Protein AF-A0A0P9CK27-F1 (afdb_monomer)

Sequence (107 aa):
ALHATGKAFAHQALVLALLGAASGLDEEAAVLVELHTFTVSMVGAAVRLGALDHAAAQAILLHAQPVIAAAADANRASDWRDIGGFAPQIDVMQFRHRYADMHMFAS

Mean predicted aligned error: 5.21 Å

Structure (mmCIF, N/CA/C/O backbone):
data_AF-A0A0P9CK27-F1
#
_entry.id   AF-A0A0P9CK27-F1
#
loop_
_atom_site.group_PDB
_atom_site.id
_atom_site.type_symbol
_atom_site.label_atom_id
_atom_site.label_alt_id
_atom_site.label_comp_id
_atom_site.label_asym_id
_atom_site.label_entity_id
_atom_site.label_seq_id
_atom_site.pdbx_PDB_ins_code
_atom_site.Cartn_x
_atom_site.Cartn_y
_atom_site.Cartn_z
_atom_site.occupancy
_atom_site.B_iso_or_equiv
_atom_site.auth_seq_id
_atom_site.auth_comp_id
_atom_site.auth_asym_id
_atom_site.auth_atom_id
_atom_site.pdbx_PDB_model_num
ATOM 1 N N . ALA A 1 1 ? -2.808 -2.935 21.681 1.00 48.84 1 ALA A N 1
ATOM 2 C CA . ALA A 1 1 ? -2.102 -3.049 22.974 1.00 48.84 1 ALA A CA 1
ATOM 3 C C . ALA A 1 1 ? -0.997 -1.993 23.050 1.00 48.84 1 ALA A C 1
ATOM 5 O O . ALA A 1 1 ? 0.143 -2.274 22.704 1.00 48.84 1 ALA A O 1
ATOM 6 N N . LEU A 1 2 ? -1.338 -0.760 23.444 1.00 46.06 2 LEU A N 1
ATOM 7 C CA . LEU A 1 2 ? -0.336 0.207 23.899 1.00 46.06 2 LEU A CA 1
ATOM 8 C C . LEU A 1 2 ? 0.098 -0.233 25.298 1.00 46.06 2 LEU A C 1
ATOM 10 O O . LEU A 1 2 ? -0.725 -0.301 26.208 1.00 46.06 2 LEU A O 1
ATOM 14 N N . HIS A 1 3 ? 1.365 -0.601 25.458 1.00 51.94 3 HIS A N 1
ATOM 15 C CA . HIS A 1 3 ? 1.910 -0.892 26.777 1.00 51.94 3 HIS A CA 1
ATOM 16 C C . HIS A 1 3 ? 2.066 0.423 27.556 1.00 51.94 3 HIS A C 1
ATOM 18 O O . HIS A 1 3 ? 2.344 1.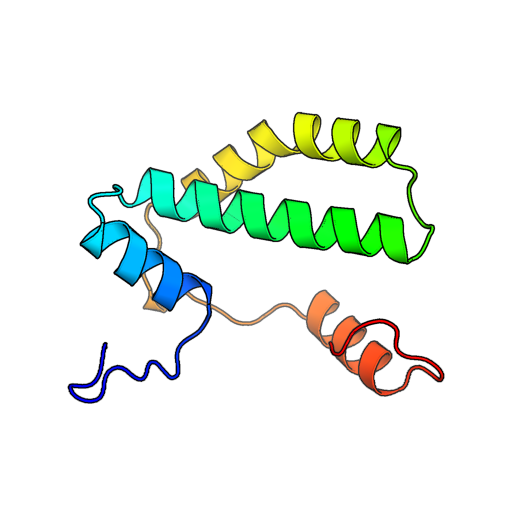464 26.957 1.00 51.94 3 HIS A O 1
ATOM 24 N N . ALA A 1 4 ? 1.944 0.377 28.886 1.00 51.34 4 ALA A N 1
ATOM 25 C CA . ALA A 1 4 ? 2.039 1.531 29.796 1.00 51.34 4 ALA A CA 1
ATOM 26 C C . ALA A 1 4 ? 3.375 2.316 29.717 1.00 51.34 4 ALA A C 1
ATOM 28 O O . ALA A 1 4 ? 3.553 3.320 30.395 1.00 51.34 4 ALA A O 1
ATOM 29 N N . THR A 1 5 ? 4.313 1.872 28.877 1.00 59.03 5 THR A N 1
ATOM 30 C CA . THR A 1 5 ? 5.621 2.481 28.610 1.00 59.03 5 THR A CA 1
ATOM 31 C C . THR A 1 5 ? 5.665 3.348 27.343 1.00 59.03 5 THR A C 1
ATOM 33 O O . THR A 1 5 ? 6.728 3.871 27.017 1.00 59.03 5 THR A O 1
ATOM 36 N N . GLY A 1 6 ? 4.561 3.476 26.593 1.00 58.38 6 GLY A N 1
ATOM 37 C CA . GLY A 1 6 ? 4.507 4.253 25.343 1.00 58.38 6 GLY A CA 1
ATOM 38 C C . GLY A 1 6 ? 5.182 3.585 24.136 1.00 58.38 6 GLY A C 1
ATOM 39 O O . GLY A 1 6 ? 5.356 4.221 23.101 1.00 58.38 6 GLY A O 1
ATOM 40 N N . LYS A 1 7 ? 5.568 2.306 24.241 1.00 58.00 7 LYS A N 1
ATOM 41 C CA . LYS A 1 7 ? 6.165 1.531 23.141 1.00 58.00 7 LYS A CA 1
ATOM 42 C C . LYS A 1 7 ? 5.140 0.567 22.547 1.00 58.00 7 LYS A C 1
ATOM 44 O O . LYS A 1 7 ? 4.516 -0.200 23.281 1.00 58.00 7 LYS A O 1
ATOM 49 N N . ALA A 1 8 ? 5.005 0.580 21.223 1.00 58.25 8 ALA A N 1
ATOM 50 C CA . ALA A 1 8 ? 4.208 -0.382 20.472 1.00 58.25 8 ALA A CA 1
ATOM 51 C C . ALA A 1 8 ? 5.129 -1.199 19.554 1.00 58.25 8 ALA A C 1
ATOM 53 O O . ALA A 1 8 ? 5.678 -0.673 18.592 1.00 58.25 8 ALA A O 1
ATOM 54 N N . PHE A 1 9 ? 5.297 -2.489 19.854 1.00 68.94 9 PHE A N 1
ATOM 55 C CA . PHE A 1 9 ? 5.862 -3.462 18.914 1.00 68.94 9 PHE A CA 1
ATOM 56 C C . PHE A 1 9 ? 4.704 -4.041 18.103 1.00 68.94 9 PHE A C 1
ATOM 58 O O . PHE A 1 9 ? 4.206 -5.126 18.393 1.00 68.94 9 PHE A O 1
ATOM 65 N N . ALA A 1 10 ? 4.194 -3.251 17.165 1.00 78.00 10 ALA A N 1
ATOM 66 C CA . ALA A 1 10 ? 3.045 -3.611 16.349 1.00 78.00 10 ALA A CA 1
ATOM 67 C C . ALA A 1 10 ? 3.293 -3.212 14.895 1.00 78.00 10 ALA A C 1
ATOM 69 O O . ALA A 1 10 ? 4.089 -2.316 14.615 1.00 78.00 10 ALA A O 1
ATOM 70 N N . HIS A 1 11 ? 2.599 -3.883 13.977 1.00 86.94 11 HIS A N 1
ATOM 71 C CA . HIS A 1 11 ? 2.593 -3.502 12.571 1.00 86.94 11 HIS A CA 1
ATOM 72 C C . HIS A 1 11 ? 2.119 -2.047 12.417 1.00 86.94 11 HIS A C 1
ATOM 74 O O . HIS A 1 11 ? 1.205 -1.630 13.133 1.00 86.94 11 HIS A O 1
ATOM 80 N N . GLN A 1 12 ? 2.707 -1.300 11.477 1.00 89.25 12 GLN A N 1
ATOM 81 C CA . GLN A 1 12 ? 2.398 0.115 11.218 1.00 89.25 12 GLN A CA 1
ATOM 82 C C . GLN A 1 12 ? 0.882 0.365 11.150 1.00 89.25 12 GLN A C 1
ATOM 84 O O . GLN A 1 12 ? 0.380 1.214 11.881 1.00 89.25 12 GLN A O 1
ATOM 89 N N . ALA A 1 13 ? 0.154 -0.444 10.372 1.00 90.12 13 ALA A N 1
ATOM 90 C CA . ALA A 1 13 ? -1.303 -0.368 10.240 1.00 90.12 13 ALA A CA 1
ATOM 91 C C . ALA A 1 13 ? -2.055 -0.389 11.587 1.00 90.12 13 ALA A C 1
ATOM 93 O O . ALA A 1 13 ? -2.998 0.371 11.789 1.00 90.12 13 ALA A O 1
ATOM 94 N N . LEU A 1 14 ? -1.621 -1.216 12.548 1.00 89.62 14 LEU A N 1
ATOM 95 C CA . LEU A 1 14 ? -2.247 -1.285 13.874 1.00 89.62 14 LEU A CA 1
ATOM 96 C C . LEU A 1 14 ? -1.958 -0.029 14.695 1.00 89.62 14 LEU A C 1
ATOM 98 O O . LEU A 1 14 ? -2.827 0.453 15.419 1.00 89.62 14 LEU A O 1
ATOM 102 N N . VAL A 1 15 ? -0.734 0.495 14.603 1.00 91.50 15 VAL A N 1
ATOM 103 C CA . VAL A 1 15 ? -0.356 1.736 15.288 1.00 91.50 15 VAL A CA 1
ATOM 104 C C . VAL A 1 15 ? -1.137 2.911 14.708 1.00 91.50 15 VAL A C 1
ATOM 106 O O . VAL A 1 15 ? -1.688 3.698 15.475 1.00 91.50 15 VAL A O 1
ATOM 109 N N . LEU A 1 16 ? -1.246 2.997 1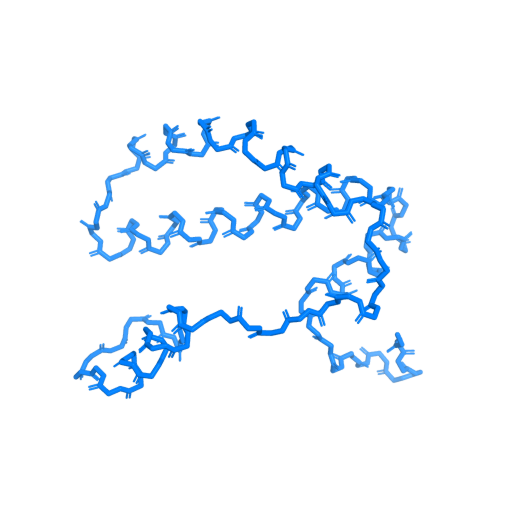3.380 1.00 92.38 16 LEU A N 1
ATOM 110 C CA . LEU A 1 16 ? -2.035 4.021 12.704 1.00 92.38 16 LEU A CA 1
ATOM 111 C C . LEU A 1 16 ? -3.508 3.947 13.111 1.00 92.38 16 LEU A C 1
ATOM 113 O O . LEU A 1 16 ? -4.067 4.971 13.481 1.00 92.38 16 LEU A O 1
ATOM 117 N N . ALA A 1 17 ? -4.117 2.759 13.114 1.00 91.38 17 ALA A N 1
ATOM 118 C CA . ALA A 1 17 ? -5.508 2.591 13.530 1.00 91.38 17 ALA A CA 1
ATOM 119 C C . ALA A 1 17 ? -5.735 3.045 14.985 1.00 91.38 17 ALA A C 1
ATOM 121 O O . ALA A 1 17 ? -6.680 3.778 15.270 1.00 91.38 17 ALA A O 1
ATOM 122 N N . LEU A 1 18 ? -4.838 2.672 15.907 1.00 91.94 18 LEU A N 1
ATOM 123 C CA . LEU A 1 18 ? -4.920 3.081 17.315 1.00 91.94 18 LEU A CA 1
ATOM 124 C C . LEU A 1 18 ? -4.768 4.596 17.490 1.00 91.94 18 LEU A C 1
ATOM 126 O O . LEU A 1 18 ? -5.509 5.199 18.264 1.00 91.94 18 LEU A O 1
ATOM 130 N N . LEU A 1 19 ? -3.817 5.212 16.783 1.00 92.19 19 LEU A N 1
ATOM 131 C CA . LEU A 1 19 ? -3.614 6.661 16.817 1.00 92.19 19 LEU A CA 1
ATOM 132 C C . LEU A 1 19 ? -4.764 7.411 16.145 1.00 92.19 19 LEU A C 1
ATOM 134 O O . LEU A 1 19 ? -5.184 8.444 16.660 1.00 92.19 19 LEU A O 1
ATOM 138 N N . GLY A 1 20 ? -5.293 6.890 15.040 1.00 92.31 20 GLY A N 1
ATOM 139 C CA . GLY A 1 20 ? -6.457 7.430 14.348 1.00 92.31 20 GLY A CA 1
ATOM 140 C C . GLY A 1 20 ? -7.667 7.459 15.272 1.00 92.31 20 GLY A C 1
ATOM 141 O O . GLY A 1 20 ? -8.220 8.530 15.507 1.00 92.31 20 GLY A O 1
ATOM 142 N N . ALA A 1 21 ? -7.986 6.328 15.905 1.00 93.25 21 ALA A N 1
ATOM 143 C CA . ALA A 1 21 ? -9.067 6.239 16.882 1.00 93.25 21 ALA A CA 1
ATOM 144 C C . ALA A 1 21 ? -8.854 7.186 18.077 1.00 93.25 21 ALA A C 1
ATOM 146 O O . ALA A 1 21 ? -9.769 7.907 18.471 1.00 93.25 21 ALA A O 1
ATOM 147 N N . ALA A 1 22 ? -7.633 7.249 18.626 1.00 93.75 22 ALA A N 1
ATOM 148 C CA . ALA A 1 22 ? -7.294 8.183 19.706 1.00 93.75 22 ALA A CA 1
ATOM 149 C C . ALA A 1 22 ? -7.403 9.663 19.288 1.00 93.75 22 ALA A C 1
ATOM 151 O O . ALA A 1 22 ? -7.605 10.527 20.138 1.00 93.75 22 ALA A O 1
ATOM 152 N N . SER A 1 23 ? -7.287 9.947 17.989 1.00 93.50 23 SER A N 1
ATOM 153 C CA . SER A 1 23 ? -7.405 11.285 17.398 1.00 93.50 23 SER A CA 1
ATOM 154 C C . SER A 1 23 ? -8.816 11.588 16.874 1.00 93.50 23 SER A C 1
ATOM 156 O O . SER A 1 23 ? -9.033 12.657 16.308 1.00 93.50 23 SER A O 1
ATOM 158 N N . GLY A 1 24 ? -9.774 10.673 17.055 1.00 94.75 24 GLY A N 1
ATOM 159 C CA . GLY A 1 24 ? -11.163 10.840 16.626 1.00 94.75 24 GLY A CA 1
ATOM 160 C C . GLY A 1 24 ? -11.433 10.553 15.145 1.00 94.75 24 GLY A C 1
ATOM 161 O O . GLY A 1 24 ? -12.491 10.941 14.657 1.00 94.75 24 GLY A O 1
ATOM 162 N N . LEU A 1 25 ? -10.518 9.890 14.428 1.00 95.50 25 LEU A N 1
ATOM 163 C CA . LEU A 1 25 ? -10.835 9.329 13.112 1.00 95.50 25 LEU A CA 1
ATOM 164 C C . LEU A 1 25 ? -11.736 8.106 13.283 1.00 95.50 25 LEU A C 1
ATOM 166 O O . LEU A 1 25 ? -11.482 7.255 14.141 1.00 95.50 25 LEU A O 1
ATOM 170 N N . ASP A 1 26 ? -12.752 8.006 12.430 1.00 94.62 26 ASP A N 1
ATOM 171 C CA . ASP A 1 26 ? -13.488 6.759 12.276 1.00 94.62 26 ASP A CA 1
ATOM 172 C C . ASP A 1 26 ? -12.629 5.686 11.580 1.00 94.62 26 ASP A C 1
ATOM 174 O O . ASP A 1 26 ? -11.568 5.951 11.002 1.00 94.62 26 ASP A O 1
ATOM 178 N N . GLU A 1 27 ? -13.078 4.440 11.697 1.00 92.12 27 GLU A N 1
ATOM 179 C CA . GLU A 1 27 ? -12.366 3.274 11.176 1.00 92.12 27 GLU A CA 1
ATOM 180 C C . GLU A 1 27 ? -12.206 3.325 9.652 1.00 92.12 27 GLU A C 1
ATOM 182 O O . GLU A 1 27 ? -11.142 3.000 9.129 1.00 92.12 27 GLU A O 1
ATOM 187 N N . GLU A 1 28 ? -13.232 3.784 8.938 1.00 93.62 28 GLU A N 1
ATOM 188 C CA . GLU A 1 28 ? -13.228 3.859 7.479 1.00 93.62 28 GLU A CA 1
ATOM 189 C C . GLU A 1 28 ? -12.189 4.860 6.968 1.00 93.62 28 GLU A C 1
ATOM 191 O O . GLU A 1 28 ? -11.389 4.536 6.087 1.00 93.62 28 GLU A O 1
ATOM 196 N N . ALA A 1 29 ? -12.127 6.044 7.572 1.00 94.00 29 ALA A N 1
ATOM 197 C CA . ALA A 1 29 ? -11.108 7.039 7.288 1.00 94.00 29 ALA A CA 1
ATOM 198 C C . ALA A 1 29 ? -9.705 6.499 7.591 1.00 94.00 29 ALA A C 1
ATOM 200 O O . ALA A 1 29 ? -8.793 6.684 6.783 1.00 94.00 29 ALA A O 1
ATOM 201 N N . ALA A 1 30 ? -9.518 5.798 8.715 1.00 94.75 30 ALA A N 1
ATOM 202 C CA . ALA A 1 30 ? -8.225 5.216 9.071 1.00 94.75 30 ALA A CA 1
ATOM 203 C C . ALA A 1 30 ? -7.762 4.160 8.047 1.00 94.75 30 ALA A C 1
ATOM 205 O O . ALA A 1 30 ? -6.599 4.173 7.635 1.00 94.75 30 ALA A O 1
ATOM 206 N N . VAL A 1 31 ? -8.670 3.292 7.587 1.00 95.00 31 VAL A N 1
ATOM 207 C CA . VAL A 1 31 ? -8.395 2.287 6.547 1.00 95.00 31 VAL A CA 1
ATOM 208 C C . VAL A 1 31 ? -8.037 2.953 5.220 1.00 95.00 31 VAL A C 1
ATOM 210 O O . VAL A 1 31 ? -7.029 2.599 4.607 1.00 95.00 31 VAL A O 1
ATOM 213 N N . LEU A 1 32 ? -8.813 3.947 4.781 1.00 95.62 32 LEU A N 1
ATOM 214 C CA . LEU A 1 32 ? -8.543 4.664 3.532 1.00 95.62 32 LEU A CA 1
ATOM 215 C C . LEU A 1 32 ? -7.195 5.397 3.573 1.00 95.62 32 LEU A C 1
ATOM 217 O O . LEU A 1 32 ? -6.458 5.374 2.585 1.00 95.62 32 LEU A O 1
ATOM 221 N N . VAL A 1 33 ? -6.838 5.998 4.713 1.00 95.38 33 VAL A N 1
ATOM 222 C CA . VAL A 1 33 ? -5.529 6.635 4.917 1.00 95.38 33 VAL A CA 1
ATOM 223 C C . VAL A 1 33 ? -4.395 5.616 4.815 1.00 95.38 33 VAL A C 1
ATOM 225 O O . VAL A 1 33 ? -3.410 5.895 4.127 1.00 95.38 33 VAL A O 1
ATOM 228 N N . GLU A 1 34 ? -4.518 4.442 5.439 1.00 95.88 34 GLU A N 1
ATOM 229 C CA . GLU A 1 34 ? -3.488 3.396 5.358 1.00 95.88 34 GLU A CA 1
ATOM 230 C C . GLU A 1 34 ? -3.311 2.896 3.920 1.00 95.88 34 GLU A C 1
ATOM 232 O O . GLU A 1 34 ? -2.197 2.886 3.395 1.00 95.88 34 GLU A O 1
ATOM 237 N N . LEU A 1 35 ? -4.409 2.545 3.242 1.00 96.31 35 LEU A N 1
ATOM 238 C CA . LEU A 1 35 ? -4.370 2.032 1.870 1.00 96.31 35 LEU A CA 1
ATOM 239 C C . LEU A 1 35 ? -3.812 3.067 0.885 1.00 96.31 35 LEU A C 1
ATOM 241 O O . LEU A 1 35 ? -3.016 2.731 -0.002 1.00 96.31 35 LEU A O 1
ATOM 245 N N . HIS A 1 36 ? -4.187 4.338 1.045 1.00 97.12 36 HIS A N 1
ATOM 246 C CA . HIS A 1 36 ? -3.641 5.418 0.234 1.00 97.12 36 HIS A CA 1
ATOM 247 C C . HIS A 1 36 ? -2.147 5.623 0.502 1.00 97.12 36 HIS A C 1
ATOM 249 O O . HIS A 1 36 ? -1.360 5.688 -0.442 1.00 97.12 36 HIS A O 1
ATOM 255 N N . THR A 1 37 ? -1.735 5.656 1.772 1.00 96.50 37 THR A N 1
ATOM 256 C CA . THR A 1 37 ? -0.327 5.826 2.167 1.00 96.50 37 THR A CA 1
ATOM 257 C C . THR A 1 37 ? 0.538 4.684 1.639 1.00 96.50 37 THR A C 1
ATOM 259 O O . THR A 1 37 ? 1.602 4.928 1.062 1.00 96.50 37 THR A O 1
ATOM 262 N N . PHE A 1 38 ? 0.057 3.444 1.749 1.00 96.12 38 PHE A N 1
ATOM 263 C CA . PHE A 1 38 ? 0.695 2.276 1.152 1.00 96.12 38 PHE A CA 1
ATOM 264 C C . PHE A 1 38 ? 0.867 2.451 -0.362 1.00 96.12 38 PHE A C 1
ATOM 266 O O . PHE A 1 38 ? 1.977 2.318 -0.883 1.00 96.12 38 PHE A O 1
ATOM 273 N N . THR A 1 39 ? -0.197 2.840 -1.066 1.00 97.94 39 THR A N 1
ATOM 274 C CA . THR A 1 39 ? -0.175 3.031 -2.524 1.00 97.94 39 THR A CA 1
ATOM 275 C C . THR A 1 39 ? 0.818 4.120 -2.943 1.00 97.94 39 THR A C 1
ATOM 277 O O . THR A 1 39 ? 1.634 3.907 -3.842 1.00 97.94 39 THR A O 1
ATOM 280 N N . VAL A 1 40 ? 0.821 5.264 -2.251 1.00 97.94 40 VAL A N 1
ATOM 281 C CA . VAL A 1 40 ? 1.789 6.351 -2.469 1.00 97.94 40 VAL A CA 1
ATOM 282 C C . VAL A 1 40 ? 3.222 5.871 -2.241 1.00 97.94 40 VAL A C 1
ATOM 284 O O . VAL A 1 40 ? 4.110 6.218 -3.022 1.00 97.94 40 VAL A O 1
ATOM 287 N N . SER A 1 41 ? 3.464 5.042 -1.221 1.00 97.06 41 SER A N 1
ATOM 288 C CA . SER A 1 41 ? 4.801 4.504 -0.946 1.00 97.06 41 SER A CA 1
ATOM 289 C C . SER A 1 41 ? 5.325 3.629 -2.093 1.00 97.06 41 SER A C 1
ATOM 291 O O . SER A 1 41 ? 6.479 3.793 -2.503 1.00 97.06 41 SER A O 1
ATOM 293 N N . MET A 1 42 ? 4.465 2.779 -2.668 1.00 96.88 42 MET A N 1
ATOM 294 C CA . MET A 1 42 ? 4.800 1.890 -3.786 1.00 96.88 42 MET A CA 1
ATOM 295 C C . MET A 1 42 ? 5.040 2.671 -5.079 1.00 96.88 42 MET A C 1
ATOM 297 O O . MET A 1 42 ? 6.062 2.482 -5.740 1.00 96.88 42 MET A O 1
ATOM 301 N N . VAL A 1 43 ? 4.153 3.612 -5.412 1.00 98.19 43 VAL A N 1
ATOM 302 C CA . VAL A 1 43 ? 4.321 4.482 -6.587 1.00 98.19 43 VAL A CA 1
ATOM 303 C C . VAL A 1 43 ? 5.583 5.339 -6.448 1.00 98.19 43 VAL A C 1
ATOM 305 O O . VAL A 1 43 ? 6.369 5.454 -7.387 1.00 98.19 43 VAL A O 1
ATOM 308 N N . GLY A 1 44 ? 5.841 5.890 -5.261 1.00 97.75 44 GLY A N 1
ATOM 309 C CA . GLY A 1 44 ? 7.063 6.642 -4.983 1.00 97.75 44 GLY A CA 1
ATOM 310 C C . GLY A 1 44 ? 8.333 5.793 -5.101 1.00 97.75 44 GLY A C 1
ATOM 311 O O . GLY A 1 44 ? 9.362 6.298 -5.550 1.00 97.75 44 GLY A O 1
ATOM 312 N N . ALA A 1 45 ? 8.281 4.510 -4.731 1.00 96.94 45 ALA A N 1
ATOM 313 C CA . ALA A 1 45 ? 9.393 3.585 -4.937 1.00 96.94 45 ALA A CA 1
ATOM 314 C C . ALA A 1 45 ? 9.657 3.349 -6.429 1.00 96.94 45 ALA A C 1
AT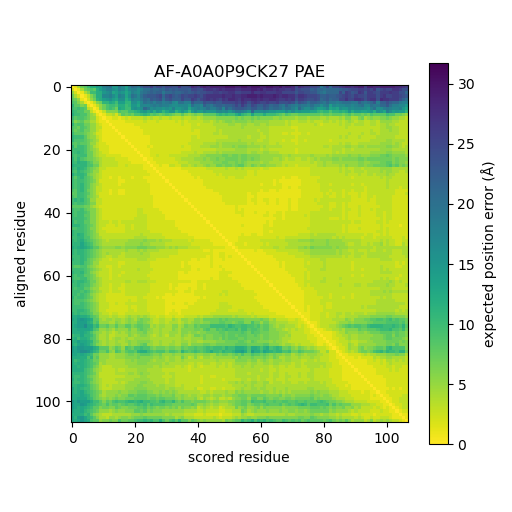OM 316 O O . ALA A 1 45 ? 10.805 3.444 -6.857 1.00 96.94 45 ALA A O 1
ATOM 317 N N . ALA A 1 46 ? 8.606 3.148 -7.227 1.00 97.31 46 ALA A N 1
ATOM 318 C CA . ALA A 1 46 ? 8.723 2.998 -8.676 1.00 97.31 46 ALA A CA 1
ATOM 319 C C . ALA A 1 46 ? 9.362 4.230 -9.345 1.00 97.31 46 ALA A C 1
ATOM 321 O O . ALA A 1 46 ? 10.224 4.075 -10.209 1.00 97.31 46 ALA A O 1
ATOM 322 N N . VAL A 1 47 ? 9.021 5.445 -8.900 1.00 98.00 47 VAL A N 1
ATOM 323 C CA . VAL A 1 47 ? 9.673 6.676 -9.383 1.00 98.00 47 VAL A CA 1
ATOM 324 C C . VAL A 1 47 ? 11.163 6.702 -9.031 1.00 98.00 47 VAL A C 1
ATOM 326 O O . VAL A 1 47 ? 11.991 6.975 -9.894 1.00 98.00 47 VAL A O 1
ATOM 329 N N . ARG A 1 48 ? 11.540 6.382 -7.783 1.00 96.50 48 ARG A N 1
ATOM 330 C CA . ARG A 1 48 ? 12.956 6.377 -7.355 1.00 96.50 48 ARG A CA 1
ATOM 331 C C . ARG A 1 48 ? 13.797 5.316 -8.068 1.00 96.50 48 ARG A C 1
ATOM 333 O O . ARG A 1 48 ? 14.976 5.548 -8.305 1.00 96.50 48 ARG A O 1
ATOM 340 N N . LEU A 1 49 ? 13.185 4.194 -8.441 1.00 95.38 49 LEU A N 1
ATOM 341 C CA . LEU A 1 49 ? 13.806 3.157 -9.270 1.00 95.38 49 LEU A CA 1
ATOM 342 C C . LEU A 1 49 ? 13.914 3.552 -10.752 1.00 95.38 49 LEU A C 1
ATOM 344 O O . LEU A 1 49 ? 14.502 2.809 -11.531 1.00 95.38 49 LEU A O 1
ATOM 348 N N . GLY A 1 50 ? 13.342 4.691 -11.156 1.00 96.44 50 GLY A N 1
ATOM 349 C CA . GLY A 1 50 ? 13.310 5.142 -12.547 1.00 96.44 50 GLY A CA 1
ATOM 350 C C . GLY A 1 50 ? 12.303 4.392 -13.425 1.00 96.44 50 GLY A C 1
ATOM 351 O O . GLY A 1 50 ? 12.358 4.515 -14.644 1.00 96.44 50 GLY A O 1
ATOM 352 N N . ALA A 1 51 ? 11.386 3.620 -12.832 1.00 97.00 51 ALA A N 1
ATOM 353 C CA . ALA A 1 51 ? 10.370 2.865 -13.569 1.00 97.00 51 ALA A CA 1
ATOM 354 C C . ALA A 1 51 ? 9.216 3.748 -14.072 1.00 97.00 51 ALA A C 1
ATOM 356 O O . ALA A 1 51 ? 8.519 3.372 -15.011 1.00 97.00 51 ALA A O 1
ATOM 357 N N . LEU A 1 52 ? 8.998 4.904 -13.438 1.00 96.88 52 LEU A N 1
ATOM 358 C CA . LEU A 1 52 ? 7.941 5.861 -13.761 1.00 96.88 52 LEU A CA 1
ATOM 359 C C . LEU A 1 52 ? 8.464 7.293 -13.629 1.00 96.88 52 LEU A C 1
ATOM 361 O O . LEU A 1 52 ? 9.293 7.573 -12.762 1.00 96.88 52 LEU A O 1
ATOM 365 N N . ASP A 1 53 ? 7.918 8.209 -14.427 1.00 97.69 53 ASP A N 1
ATOM 366 C CA . ASP A 1 53 ? 8.057 9.642 -14.174 1.00 97.69 53 ASP A CA 1
ATOM 367 C C . ASP A 1 53 ? 6.971 10.154 -13.204 1.00 97.69 53 ASP A C 1
ATOM 369 O O . ASP A 1 53 ? 6.048 9.437 -12.801 1.00 97.69 53 ASP A O 1
ATOM 373 N N . HIS A 1 54 ? 7.083 11.421 -12.800 1.00 96.44 54 HIS A N 1
ATOM 374 C CA . HIS A 1 54 ? 6.142 12.029 -11.860 1.00 96.44 54 HIS A CA 1
ATOM 375 C C . HIS A 1 54 ? 4.726 12.186 -12.427 1.00 96.44 54 HIS A C 1
ATOM 377 O O . HIS A 1 54 ? 3.764 12.103 -11.664 1.00 96.44 54 HIS A O 1
ATOM 383 N N . ALA A 1 55 ? 4.577 12.405 -13.735 1.00 98.25 55 ALA A N 1
ATOM 384 C CA . ALA A 1 55 ? 3.266 12.577 -14.350 1.00 98.25 55 ALA A CA 1
ATOM 385 C C . ALA A 1 55 ? 2.501 11.245 -14.370 1.00 98.25 55 ALA A C 1
ATOM 387 O O . ALA A 1 55 ? 1.352 11.182 -13.929 1.00 98.25 55 ALA A O 1
ATOM 388 N N . ALA A 1 56 ? 3.168 10.166 -14.783 1.00 98.25 56 ALA A N 1
ATOM 389 C CA . ALA A 1 56 ? 2.648 8.807 -14.737 1.00 98.25 56 ALA A CA 1
ATOM 390 C C . ALA A 1 56 ? 2.322 8.378 -13.301 1.00 98.25 56 ALA A C 1
ATOM 392 O O . ALA A 1 56 ? 1.268 7.792 -13.058 1.00 98.25 56 ALA A O 1
ATOM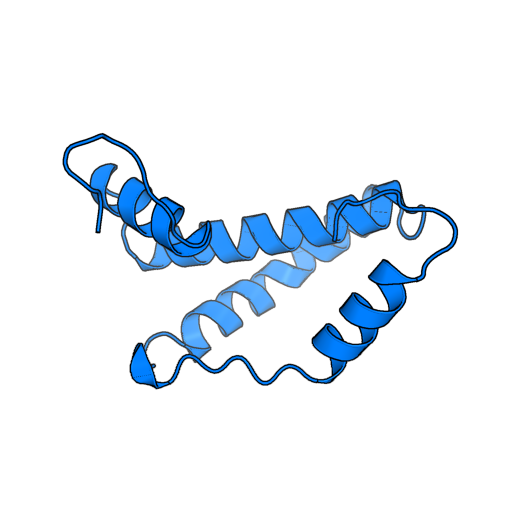 393 N N . ALA A 1 57 ? 3.172 8.729 -12.331 1.00 98.19 57 ALA A N 1
ATOM 394 C CA . ALA A 1 57 ? 2.910 8.469 -10.920 1.00 98.19 57 ALA A CA 1
ATOM 395 C C . ALA A 1 57 ? 1.599 9.116 -10.438 1.00 98.19 57 ALA A C 1
ATOM 397 O O . ALA A 1 57 ? 0.773 8.442 -9.825 1.00 98.19 57 ALA A O 1
ATOM 398 N N . GLN A 1 58 ? 1.371 10.398 -10.745 1.00 98.31 58 GLN A N 1
ATOM 399 C CA . GLN A 1 58 ? 0.126 11.079 -10.369 1.00 98.31 58 GLN A CA 1
ATOM 400 C C . GLN A 1 58 ? -1.098 10.489 -11.079 1.00 98.31 58 GLN A C 1
ATOM 402 O O . GLN A 1 58 ? -2.142 10.319 -10.451 1.00 98.31 58 GLN A O 1
ATOM 407 N N . ALA A 1 59 ? -0.968 10.116 -12.356 1.00 98.50 59 ALA A N 1
ATOM 408 C CA . ALA A 1 59 ? -2.040 9.450 -13.090 1.00 98.50 59 ALA A CA 1
ATOM 409 C C . ALA A 1 59 ? -2.420 8.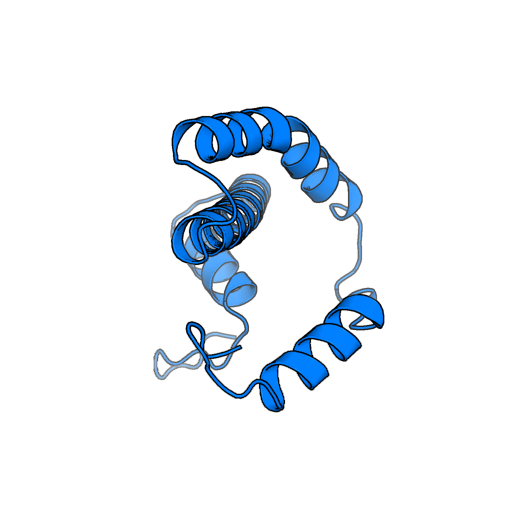104 -12.449 1.00 98.50 59 ALA A C 1
ATOM 411 O O . ALA A 1 59 ? -3.601 7.822 -12.254 1.00 98.50 59 ALA A O 1
ATOM 412 N N . ILE A 1 60 ? -1.432 7.297 -12.049 1.00 98.38 60 ILE A N 1
ATOM 413 C CA . ILE A 1 60 ? -1.672 6.031 -11.344 1.00 98.38 60 ILE A CA 1
ATOM 414 C C . ILE A 1 60 ? -2.383 6.275 -10.012 1.00 98.38 60 ILE A C 1
ATOM 416 O O . ILE A 1 60 ? -3.365 5.596 -9.728 1.00 98.38 60 ILE A O 1
ATOM 420 N N . LEU A 1 61 ? -1.939 7.249 -9.212 1.00 98.25 61 LEU A N 1
ATOM 421 C CA . LEU A 1 61 ? -2.578 7.557 -7.926 1.00 98.25 61 LEU A CA 1
ATOM 422 C C . LEU A 1 61 ? -4.035 7.996 -8.090 1.00 98.25 61 LEU A C 1
ATOM 424 O O . LEU A 1 61 ? -4.888 7.584 -7.304 1.00 98.25 61 LEU A O 1
ATOM 428 N N . LEU A 1 62 ? -4.334 8.786 -9.123 1.00 98.38 62 LEU A N 1
ATOM 429 C CA . LEU A 1 62 ? -5.702 9.174 -9.451 1.00 98.38 62 LEU A CA 1
ATOM 430 C C . LEU A 1 62 ? -6.553 7.952 -9.826 1.00 98.38 62 LEU A C 1
ATOM 432 O O . LEU A 1 62 ? -7.651 7.776 -9.301 1.00 98.38 62 LEU A O 1
ATOM 436 N N . HIS A 1 63 ? -6.040 7.080 -10.694 1.00 98.31 63 HIS A N 1
ATOM 437 C CA . HIS A 1 63 ? -6.759 5.884 -11.139 1.00 98.31 63 HIS A CA 1
ATOM 438 C C . HIS A 1 63 ? -6.857 4.783 -10.073 1.00 98.31 63 HIS A C 1
ATOM 440 O O . HIS A 1 63 ? -7.743 3.934 -10.158 1.00 98.31 63 HIS A O 1
ATOM 446 N N . ALA A 1 64 ? -5.999 4.806 -9.052 1.00 98.06 64 ALA A N 1
ATOM 447 C CA . ALA A 1 64 ? -6.033 3.858 -7.944 1.00 98.06 64 ALA A CA 1
ATOM 448 C C . ALA A 1 64 ? -7.153 4.146 -6.930 1.00 98.06 64 ALA A C 1
ATOM 450 O O . ALA A 1 64 ? -7.543 3.234 -6.206 1.00 98.06 64 ALA A O 1
ATOM 451 N N . GLN A 1 65 ? -7.703 5.366 -6.878 1.00 97.81 65 GLN A N 1
ATOM 452 C CA . GLN A 1 65 ? -8.758 5.740 -5.921 1.00 97.81 65 GLN A CA 1
ATOM 453 C C . GLN A 1 65 ? -9.949 4.759 -5.869 1.00 97.81 65 GLN A C 1
ATOM 455 O O . GLN A 1 65 ? -10.267 4.293 -4.773 1.00 97.81 65 GLN A O 1
ATOM 460 N N . PRO A 1 66 ? -10.587 4.368 -6.994 1.00 98.06 66 PRO A N 1
ATOM 461 C CA . PRO A 1 66 ? -11.673 3.385 -6.958 1.00 98.06 66 PRO A CA 1
ATOM 462 C C . PRO A 1 66 ? -11.220 1.993 -6.493 1.00 98.06 66 PRO A C 1
ATOM 464 O O . PRO A 1 66 ? -11.992 1.283 -5.856 1.00 98.06 66 PRO A O 1
ATOM 467 N N . VAL A 1 67 ? -9.973 1.600 -6.772 1.00 97.88 67 VAL A N 1
ATOM 468 C CA . VAL A 1 67 ? -9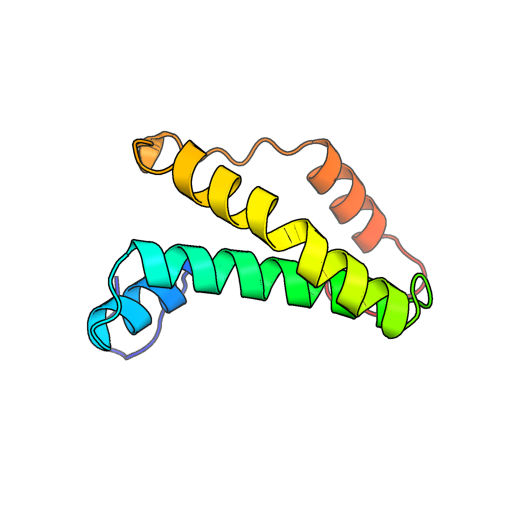.418 0.312 -6.322 1.00 97.88 67 VAL A CA 1
ATOM 469 C C . VAL A 1 67 ? -9.184 0.323 -4.813 1.00 97.88 67 VAL A C 1
ATOM 471 O O . VAL A 1 67 ? -9.493 -0.657 -4.144 1.00 97.88 67 VAL A O 1
ATOM 474 N N . ILE A 1 68 ? -8.692 1.438 -4.269 1.00 97.38 68 ILE A N 1
ATOM 475 C CA . ILE A 1 68 ? -8.519 1.638 -2.825 1.00 97.38 68 ILE A CA 1
ATOM 476 C C . ILE A 1 68 ? -9.871 1.541 -2.109 1.00 97.38 68 ILE A C 1
ATOM 478 O O . ILE A 1 68 ? -9.981 0.809 -1.128 1.00 97.38 68 ILE A O 1
ATOM 482 N N . ALA A 1 69 ? -10.901 2.220 -2.622 1.00 96.38 69 ALA A N 1
ATOM 483 C CA . ALA A 1 69 ? -12.248 2.150 -2.057 1.00 96.38 69 ALA A CA 1
ATOM 484 C C . ALA A 1 69 ? -12.802 0.714 -2.087 1.00 96.38 69 ALA A C 1
ATOM 486 O O . ALA A 1 69 ? -13.251 0.199 -1.066 1.00 96.38 69 ALA A O 1
ATOM 487 N N . ALA A 1 70 ? -12.674 0.023 -3.224 1.00 96.81 70 ALA A N 1
ATOM 488 C CA . ALA A 1 70 ? -13.110 -1.365 -3.349 1.00 96.81 70 ALA A CA 1
ATOM 489 C C . ALA A 1 70 ? -12.352 -2.317 -2.404 1.00 96.81 70 ALA A C 1
ATOM 491 O O . ALA A 1 70 ? -12.946 -3.238 -1.847 1.00 96.81 70 ALA A O 1
ATOM 492 N N . ALA A 1 71 ? -11.049 -2.101 -2.199 1.00 94.81 71 ALA A N 1
ATOM 493 C CA . ALA A 1 71 ? -10.241 -2.898 -1.278 1.00 94.81 71 ALA A CA 1
ATOM 494 C C . ALA A 1 71 ? -10.644 -2.687 0.192 1.00 94.81 71 ALA A C 1
ATOM 496 O O . ALA A 1 71 ? -10.662 -3.656 0.958 1.00 94.81 71 ALA A O 1
ATOM 497 N N . ALA A 1 72 ? -10.992 -1.450 0.569 1.00 94.12 72 ALA A N 1
ATOM 498 C CA . ALA A 1 72 ? -11.531 -1.132 1.889 1.00 94.12 72 ALA A CA 1
ATOM 499 C C . ALA A 1 72 ? -12.873 -1.845 2.122 1.00 94.12 72 ALA A C 1
ATOM 501 O O . ALA A 1 72 ? -13.059 -2.507 3.142 1.00 94.12 72 ALA A O 1
ATOM 502 N N . ASP A 1 73 ? -13.776 -1.789 1.141 1.00 94.94 73 ASP A N 1
ATOM 503 C CA . ASP A 1 73 ? -15.091 -2.427 1.236 1.00 94.94 73 ASP A CA 1
ATOM 504 C C . ASP A 1 73 ? -15.012 -3.956 1.290 1.00 94.94 73 ASP A C 1
ATOM 506 O O . ASP A 1 73 ? -15.731 -4.584 2.070 1.00 94.94 73 ASP A O 1
ATOM 510 N N . ALA A 1 74 ? -14.111 -4.566 0.513 1.00 91.69 74 ALA A N 1
ATOM 511 C CA . ALA A 1 74 ? -13.980 -6.020 0.414 1.00 91.69 74 ALA A CA 1
ATOM 512 C C . ALA A 1 74 ? -13.652 -6.712 1.749 1.00 91.69 74 ALA A C 1
ATOM 514 O O . ALA A 1 74 ? -13.951 -7.893 1.907 1.00 91.69 74 ALA A O 1
ATOM 515 N N . ASN A 1 75 ? -13.051 -5.994 2.703 1.00 85.06 75 ASN A N 1
ATOM 516 C CA . ASN A 1 75 ? -12.610 -6.551 3.985 1.00 85.06 75 ASN A CA 1
ATOM 517 C C . ASN A 1 75 ? -13.387 -6.008 5.190 1.00 85.06 75 ASN A C 1
ATOM 519 O O . ASN A 1 75 ? -13.079 -6.364 6.325 1.00 85.06 75 ASN A O 1
ATOM 523 N N . ARG A 1 76 ? -14.416 -5.182 4.964 1.00 88.00 76 ARG A N 1
ATOM 524 C CA . ARG A 1 76 ? -15.170 -4.501 6.029 1.00 88.00 76 ARG A CA 1
ATOM 525 C C . ARG A 1 76 ? -15.867 -5.462 7.000 1.00 88.00 76 ARG A C 1
ATOM 527 O O . ARG A 1 76 ? -16.102 -5.111 8.149 1.00 88.00 76 ARG A O 1
ATOM 534 N N . ALA A 1 77 ? -16.219 -6.660 6.534 1.00 87.56 77 ALA A N 1
ATOM 535 C CA . ALA A 1 77 ? -16.902 -7.685 7.325 1.00 87.56 77 ALA A CA 1
ATOM 536 C C . ALA A 1 77 ? -15.995 -8.864 7.728 1.00 87.56 77 ALA A C 1
ATOM 538 O O . ALA A 1 77 ? -16.493 -9.838 8.292 1.00 87.56 77 ALA A O 1
ATOM 539 N N . SER A 1 78 ? -14.696 -8.804 7.419 1.00 88.31 78 SER A N 1
ATOM 540 C CA . SER A 1 78 ? -13.749 -9.881 7.724 1.00 88.31 78 SER A CA 1
ATOM 541 C C 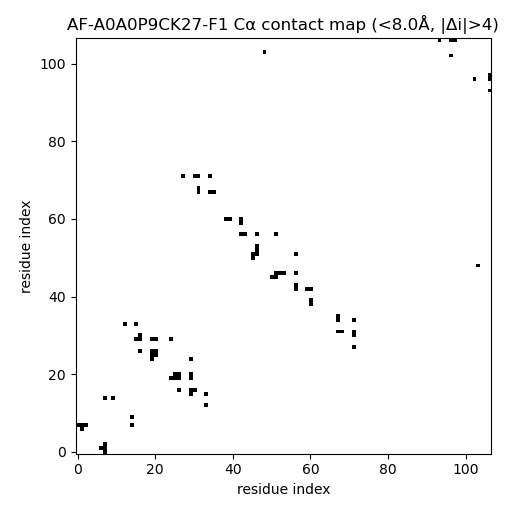. SER A 1 78 ? -13.445 -9.932 9.222 1.00 88.31 78 SER A C 1
ATOM 543 O O . SER A 1 78 ? -13.278 -8.893 9.864 1.00 88.31 78 SER A O 1
ATOM 545 N N . ASP A 1 79 ? -13.332 -11.133 9.796 1.00 89.69 79 ASP A N 1
ATOM 546 C CA . ASP A 1 79 ? -12.860 -11.276 11.171 1.00 89.69 79 ASP A CA 1
ATOM 547 C C . ASP A 1 79 ? -11.328 -11.182 11.205 1.00 89.69 79 ASP A C 1
ATOM 549 O O . ASP A 1 79 ? -10.632 -11.594 10.278 1.00 89.69 79 ASP A O 1
ATOM 553 N N . TRP A 1 80 ? -10.758 -10.682 12.300 1.00 86.81 80 TRP A N 1
ATOM 554 C CA . TRP A 1 80 ? -9.302 -10.623 12.462 1.00 86.81 80 TRP A CA 1
ATOM 555 C C . TRP A 1 80 ? -8.637 -12.012 12.411 1.00 86.81 80 TRP A C 1
ATOM 557 O O . TRP A 1 80 ? -7.452 -12.114 12.097 1.00 86.81 80 TRP A O 1
ATOM 567 N N . ARG A 1 81 ? -9.383 -13.086 12.705 1.00 89.75 81 ARG A N 1
ATOM 568 C CA . ARG A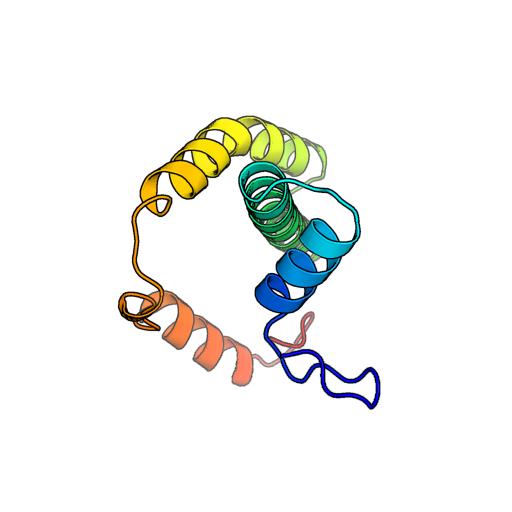 1 81 ? -8.937 -14.483 12.558 1.00 89.75 81 ARG A CA 1
ATOM 569 C C . ARG A 1 81 ? -8.762 -14.905 11.101 1.00 89.75 81 ARG A C 1
ATOM 571 O O . ARG A 1 81 ? -8.049 -15.873 10.852 1.00 89.75 81 ARG A O 1
ATOM 578 N N . ASP A 1 82 ? -9.365 -14.173 10.168 1.00 88.81 82 ASP A N 1
ATOM 579 C CA . ASP A 1 82 ? -9.253 -14.417 8.730 1.00 88.81 82 ASP A CA 1
ATOM 580 C C . ASP A 1 82 ? -8.016 -13.735 8.120 1.00 88.81 82 ASP A C 1
ATOM 582 O O . ASP A 1 82 ? -7.721 -13.918 6.938 1.00 88.81 82 ASP A O 1
ATOM 586 N N . ILE A 1 83 ? -7.250 -12.972 8.915 1.00 87.19 83 ILE A N 1
ATOM 587 C CA . ILE A 1 83 ? -5.976 -12.394 8.480 1.00 87.19 83 ILE A CA 1
ATOM 588 C C . ILE A 1 83 ? -4.994 -13.532 8.176 1.00 87.19 83 ILE A C 1
ATOM 590 O O . ILE A 1 83 ? -4.470 -14.198 9.070 1.00 87.19 83 ILE A O 1
ATOM 594 N N . GLY A 1 84 ? -4.726 -13.733 6.887 1.00 84.38 84 GLY A N 1
ATOM 595 C CA . GLY A 1 84 ? -3.776 -14.713 6.374 1.00 84.38 84 GLY A CA 1
ATOM 596 C C . GLY A 1 84 ? -2.527 -14.062 5.781 1.00 84.38 84 GLY A C 1
ATOM 597 O O . GLY A 1 84 ? -2.583 -12.975 5.216 1.00 84.38 84 GLY A O 1
ATOM 598 N N . GLY A 1 85 ? -1.392 -14.755 5.878 1.00 84.25 85 GLY A N 1
ATOM 599 C CA . GLY A 1 85 ? -0.110 -14.321 5.304 1.00 84.25 85 GLY A CA 1
ATOM 600 C C . GLY A 1 85 ? 0.262 -15.009 3.989 1.00 84.25 85 GLY A C 1
ATOM 601 O O . GLY A 1 85 ? 1.414 -14.939 3.579 1.00 84.25 85 GLY A O 1
ATOM 602 N N . PHE A 1 86 ? -0.659 -15.738 3.352 1.00 89.62 86 PHE A N 1
ATOM 603 C CA . PHE A 1 86 ? -0.335 -16.498 2.145 1.00 89.62 86 PHE A CA 1
ATOM 604 C C . PHE A 1 86 ? -0.271 -15.584 0.916 1.00 89.62 86 PHE A C 1
ATOM 606 O O . PHE A 1 86 ? -1.278 -15.340 0.252 1.00 89.62 86 PHE A O 1
ATOM 613 N N . ALA A 1 87 ? 0.930 -15.098 0.605 1.00 92.06 87 ALA A N 1
ATOM 614 C CA . ALA A 1 87 ? 1.200 -14.230 -0.534 1.00 92.06 87 ALA A CA 1
ATOM 615 C C . ALA A 1 87 ? 2.432 -14.723 -1.319 1.00 92.06 87 ALA A C 1
ATOM 617 O O . ALA A 1 87 ? 3.426 -14.005 -1.432 1.00 92.06 87 ALA A O 1
ATOM 618 N N . PRO A 1 88 ? 2.375 -15.922 -1.935 1.00 93.56 88 PRO A N 1
ATOM 619 C CA . PRO A 1 88 ? 3.557 -16.612 -2.464 1.00 93.56 88 PRO A CA 1
ATOM 620 C C . PRO A 1 88 ? 4.340 -15.801 -3.506 1.00 93.56 88 PRO A C 1
ATOM 622 O O . PRO A 1 88 ? 5.558 -15.920 -3.606 1.00 93.56 88 PRO A O 1
ATOM 625 N N . GLN A 1 89 ? 3.658 -14.959 -4.288 1.00 95.75 89 GLN A N 1
ATOM 626 C CA . GLN A 1 89 ? 4.324 -14.076 -5.250 1.00 95.75 89 GLN A CA 1
ATOM 627 C C . GLN A 1 89 ? 5.153 -12.993 -4.545 1.00 95.75 89 GLN A C 1
ATOM 629 O O . GLN A 1 89 ? 6.287 -12.742 -4.946 1.00 95.75 89 GLN A O 1
ATOM 634 N N . ILE A 1 90 ? 4.618 -12.390 -3.479 1.00 93.81 90 ILE A N 1
ATOM 635 C CA . ILE A 1 90 ? 5.330 -11.396 -2.669 1.00 93.81 90 ILE A CA 1
ATOM 636 C C . ILE A 1 90 ? 6.508 -12.070 -1.964 1.00 93.81 90 ILE A C 1
ATOM 638 O O . ILE A 1 90 ? 7.623 -11.562 -2.047 1.00 93.81 90 ILE A O 1
ATOM 642 N N . ASP A 1 91 ? 6.291 -13.248 -1.374 1.00 94.50 91 ASP A N 1
ATOM 643 C CA . ASP A 1 91 ? 7.330 -14.003 -0.666 1.00 94.50 91 ASP A CA 1
ATOM 644 C C . ASP A 1 91 ? 8.535 -14.291 -1.571 1.00 94.50 91 ASP A C 1
ATOM 646 O O . ASP A 1 91 ? 9.680 -14.022 -1.208 1.00 94.50 91 ASP A O 1
ATOM 650 N N . VAL A 1 92 ? 8.294 -14.772 -2.797 1.00 95.75 92 VAL A N 1
ATOM 651 C CA . VAL A 1 92 ? 9.367 -15.039 -3.769 1.00 95.75 92 VAL A CA 1
ATOM 652 C C . VAL A 1 92 ? 10.123 -13.762 -4.144 1.00 95.75 92 VAL A C 1
ATOM 654 O O . VAL A 1 92 ? 11.350 -13.799 -4.261 1.00 95.75 92 VAL A O 1
ATOM 657 N N . MET A 1 93 ? 9.436 -12.632 -4.328 1.00 94.38 93 MET A N 1
ATOM 658 C CA . MET A 1 93 ? 10.105 -11.364 -4.647 1.00 94.38 93 MET A CA 1
ATOM 659 C C . MET A 1 93 ? 10.925 -10.834 -3.469 1.00 94.38 93 MET A C 1
ATOM 661 O O . MET A 1 93 ? 12.048 -10.384 -3.675 1.00 94.38 93 MET A O 1
ATOM 665 N N . GLN A 1 94 ? 10.424 -10.967 -2.243 1.00 93.38 94 GLN A N 1
ATOM 666 C CA . GLN A 1 94 ? 11.149 -10.613 -1.022 1.00 93.38 94 GLN A CA 1
ATOM 667 C C . GLN A 1 94 ? 12.402 -11.483 -0.834 1.00 93.38 94 GLN A C 1
ATOM 669 O O . GLN A 1 94 ? 13.484 -10.972 -0.530 1.00 93.38 94 GLN A O 1
ATOM 674 N N . PHE A 1 95 ? 12.313 -12.788 -1.120 1.00 94.25 95 PHE A N 1
ATOM 675 C CA . PHE A 1 95 ? 13.494 -13.652 -1.152 1.00 94.25 95 PHE A CA 1
ATOM 676 C C . PHE A 1 95 ? 14.503 -13.201 -2.204 1.00 94.25 95 PHE A C 1
ATOM 678 O O . PHE A 1 95 ? 15.691 -13.145 -1.909 1.00 94.25 95 PHE A O 1
ATOM 685 N N . ARG A 1 96 ? 14.058 -12.844 -3.413 1.00 94.38 96 ARG A N 1
ATOM 686 C CA . ARG A 1 96 ? 14.956 -12.326 -4.456 1.00 94.38 96 ARG A CA 1
ATOM 687 C C . ARG A 1 96 ? 15.621 -11.017 -4.042 1.00 94.38 96 ARG A C 1
ATOM 689 O O . ARG A 1 96 ? 16.820 -10.880 -4.259 1.00 94.38 96 ARG A O 1
ATOM 696 N N . HIS A 1 97 ? 14.884 -10.103 -3.408 1.00 93.69 97 HIS A N 1
ATOM 697 C CA . HIS A 1 97 ? 15.419 -8.832 -2.919 1.00 93.69 97 HIS A CA 1
ATOM 698 C C . HIS A 1 97 ? 16.596 -9.046 -1.959 1.00 93.69 97 HIS A C 1
ATOM 700 O O . HIS A 1 97 ? 17.639 -8.418 -2.115 1.00 93.69 97 HIS A O 1
ATOM 706 N N . ARG A 1 98 ? 16.496 -10.025 -1.047 1.00 92.50 98 ARG A N 1
ATOM 707 C CA . ARG A 1 98 ? 17.594 -10.391 -0.134 1.00 92.50 98 ARG A CA 1
ATOM 708 C C . ARG A 1 98 ? 18.914 -10.697 -0.854 1.00 92.50 98 ARG A C 1
ATOM 710 O O . ARG A 1 98 ? 19.971 -10.426 -0.290 1.00 92.50 98 ARG A O 1
ATOM 717 N N . TYR A 1 99 ? 18.857 -11.275 -2.051 1.00 93.62 99 TYR A N 1
ATOM 718 C CA . TYR A 1 99 ? 20.031 -11.692 -2.824 1.00 93.62 99 TYR A CA 1
ATOM 719 C C . TYR A 1 99 ? 20.394 -10.726 -3.958 1.00 93.62 99 TYR A C 1
ATOM 721 O O . TYR A 1 99 ? 21.247 -11.060 -4.774 1.00 93.62 99 TYR A O 1
ATOM 729 N N . ALA A 1 100 ? 19.761 -9.552 -4.042 1.00 91.56 100 ALA A N 1
ATOM 730 C CA . ALA A 1 100 ? 20.133 -8.550 -5.032 1.00 91.56 100 ALA A CA 1
ATOM 731 C C . ALA A 1 100 ? 21.549 -8.012 -4.760 1.00 91.56 100 ALA A C 1
ATOM 733 O O . ALA A 1 100 ? 21.922 -7.803 -3.605 1.00 91.56 100 ALA A O 1
ATOM 734 N N . ASP A 1 101 ? 22.314 -7.745 -5.821 1.00 93.38 101 ASP A N 1
ATOM 735 C CA . ASP A 1 101 ? 23.687 -7.226 -5.709 1.00 93.38 101 ASP A CA 1
ATOM 736 C C . ASP A 1 101 ? 23.734 -5.794 -5.146 1.00 93.38 101 ASP A C 1
ATOM 738 O O . ASP A 1 101 ? 24.720 -5.390 -4.534 1.00 93.38 101 ASP A O 1
ATOM 742 N N . MET A 1 102 ? 22.661 -5.021 -5.350 1.00 90.88 102 MET A N 1
ATOM 743 C CA . MET A 1 102 ? 22.517 -3.631 -4.910 1.00 90.88 102 MET A CA 1
ATOM 744 C C . MET A 1 102 ? 21.110 -3.382 -4.371 1.00 90.88 102 MET A C 1
ATOM 746 O O . MET A 1 102 ? 20.125 -3.833 -4.954 1.00 90.88 102 MET A O 1
ATOM 750 N N . HIS A 1 103 ? 21.023 -2.661 -3.252 1.00 90.81 103 HIS A N 1
ATOM 751 C CA . HIS A 1 103 ? 19.778 -2.430 -2.519 1.00 90.81 103 HIS A CA 1
ATOM 752 C C . HIS A 1 103 ? 19.527 -0.923 -2.420 1.00 90.81 103 HIS A C 1
ATOM 754 O O . HIS A 1 103 ? 20.285 -0.204 -1.773 1.00 90.81 103 HIS A O 1
ATOM 760 N N . MET A 1 104 ? 18.467 -0.434 -3.070 1.00 93.69 104 MET A N 1
ATOM 761 C CA . MET A 1 104 ? 17.978 0.942 -2.875 1.00 93.69 104 MET A CA 1
ATOM 762 C C . MET A 1 104 ? 17.014 1.034 -1.678 1.00 93.69 104 MET A C 1
ATOM 764 O O . MET A 1 104 ? 16.859 2.100 -1.085 1.00 93.69 104 MET A O 1
ATOM 768 N N . PHE A 1 105 ? 16.380 -0.085 -1.320 1.00 93.56 105 PHE A N 1
ATOM 769 C CA . PHE A 1 105 ? 15.430 -0.214 -0.218 1.00 93.56 105 PHE A CA 1
ATOM 770 C C . PHE A 1 105 ? 15.892 -1.308 0.741 1.00 93.56 105 PHE A C 1
ATOM 772 O O . PHE A 1 105 ? 16.652 -2.192 0.361 1.00 93.56 105 PHE A O 1
ATOM 779 N N . ALA A 1 106 ? 15.455 -1.238 1.997 1.00 92.19 106 ALA A N 1
ATOM 780 C CA . ALA A 1 106 ? 15.829 -2.228 3.008 1.00 92.19 106 ALA A CA 1
ATOM 781 C C . ALA A 1 106 ? 15.081 -3.570 2.852 1.00 92.19 106 ALA A C 1
ATOM 783 O O . ALA A 1 106 ? 15.552 -4.589 3.357 1.00 92.19 106 ALA A O 1
ATOM 784 N N . SER A 1 107 ? 13.931 -3.565 2.169 1.00 85.12 107 SER A N 1
ATOM 785 C CA . SER A 1 107 ? 13.016 -4.697 1.954 1.00 85.12 107 SER A CA 1
ATOM 786 C C . SER A 1 107 ? 12.100 -4.430 0.766 1.00 85.12 107 SER A C 1
ATOM 788 O O . SER A 1 107 ? 11.719 -3.242 0.634 1.00 85.12 107 SER A O 1
#

Foldseek 3Di:
DCDPVRDDPDDPLVVQQVVCVVVPHDPLVSQLVVLLVVLLVVLVVCVVVVVDPPVVSVVVSVVCNVVSVVVSVVCVPPDPVPDDDPDVVVVVVVVVQVVDPDHPDPD

Secondary structure (DSSP, 8-state):
---TTS---S-HHHHHHHHHHHTT--HHHHHHHHHHHHHHHHHHHHHHTTSS-HHHHHHHHHHHHHHHHHHHHHTTT--GGG-----HHHHHHHHHHHT-SS-SS--

InterPro domains:
  IPR002639 Urease accessory protein UreF [PF01730] (5-65)
  IPR038277 UreF domain superfamily [G3DSA:1.10.4190.10] (1-84)

Solvent-accessible surface area (backbone atoms only — not comparable to full-atom values): 6649 Å² total; per-residue (Å²)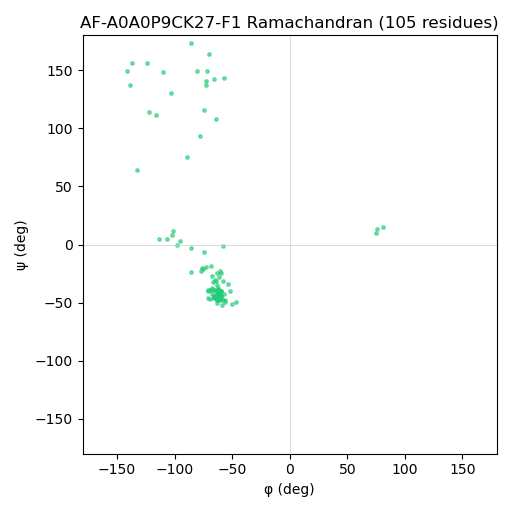: 127,80,44,101,80,82,55,67,100,62,60,68,70,59,53,50,44,53,51,28,50,75,70,69,44,54,70,68,59,38,50,54,52,49,52,49,52,54,50,52,53,53,48,51,48,37,36,76,72,65,77,38,53,73,67,58,42,54,53,49,58,61,67,39,49,66,55,49,53,50,56,54,60,74,50,71,85,61,57,82,87,69,69,73,85,90,45,70,72,58,54,53,52,54,56,50,58,76,70,47,95,72,76,95,60,98,121

Radius of gyration: 16.54 Å; Cα contacts (8 Å, |Δi|>4): 46; chains: 1; bounding box: 41×29×44 Å

Organism: NCBI:txid186479

Nearest PDB structures (foldseek):
  8hc1-assembly1_D  TM=9.263E-01  e=6.510E-02  Helicobacter pylori 26695
  4hi0-assembly1_C  TM=9.149E-01  e=3.751E-01  Helicobacter pylori 26695

pLDDT: mean 90.59, std 11.41, range [46.06, 98.5]